Protein AF-A0A537DUF4-F1 (afdb_monomer_lite)

Secondary structure (DSSP, 8-state):
-----------EEEEEPTTS-EEEEETTEEEEEE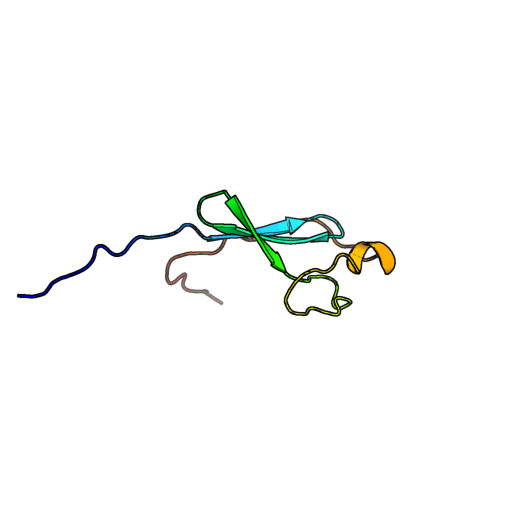-SSS--SSTTB--SHHHHTT-----EEE----S------

Radius of gyration: 16.33 Å; chains: 1; bounding box: 27×40×43 Å

Sequence (73 aa):
MESTAPTVKHRVEIKSTENGPNPVYLDGKVFTALCRCGGSNSKPFCDGTHAKIGFRAKPAELKVLTEHSKVEA

Foldseek 3Di:
DDPPDDDDDWDWWWKFDFLDFIFIDTNNHGPFTADPQPPDPPPRGDPPCSVVVVRGDDIDTDDPPPDPPPPDD

pLDDT: mean 85.52, std 16.73, range [45.16, 98.44]

Structure (mmCIF, N/CA/C/O backbone):
data_AF-A0A537DUF4-F1
#
_entry.id   AF-A0A537DUF4-F1
#
loop_
_atom_site.group_PDB
_atom_site.id
_atom_site.type_symbol
_atom_site.label_atom_id
_atom_site.label_alt_id
_atom_site.label_comp_id
_atom_site.label_asym_id
_atom_site.label_entity_id
_atom_site.label_seq_id
_atom_site.pdbx_PDB_ins_code
_atom_site.Cartn_x
_atom_site.Cartn_y
_atom_site.Cartn_z
_atom_site.occupancy
_atom_site.B_iso_or_equiv
_atom_site.auth_seq_id
_atom_site.auth_comp_id
_atom_site.auth_asym_id
_atom_site.auth_atom_id
_atom_site.pdbx_PDB_model_num
ATOM 1 N N . MET A 1 1 ? -12.663 27.326 31.951 1.00 53.06 1 MET A N 1
ATOM 2 C CA . MET A 1 1 ? -13.621 26.674 31.035 1.00 53.06 1 MET A CA 1
ATOM 3 C C . MET A 1 1 ? -12.794 25.742 30.171 1.00 53.06 1 MET A C 1
ATOM 5 O O . MET A 1 1 ? -12.194 26.196 29.207 1.00 53.06 1 MET A O 1
ATOM 9 N N . GLU A 1 2 ? -12.633 24.493 30.603 1.00 54.53 2 GLU A N 1
ATOM 10 C CA . GLU A 1 2 ? -11.792 23.518 29.902 1.00 54.53 2 GLU A CA 1
ATOM 11 C C . GLU A 1 2 ? -12.559 23.045 28.658 1.00 54.53 2 GLU A C 1
ATOM 13 O O . GLU A 1 2 ? -13.505 22.266 28.756 1.00 54.53 2 GLU A O 1
ATOM 18 N N . SER A 1 3 ? -12.217 23.582 27.488 1.00 62.16 3 SER A N 1
ATOM 19 C CA . SER A 1 3 ? -12.741 23.100 26.208 1.00 62.16 3 SER A CA 1
ATOM 20 C C . SER A 1 3 ? -12.028 21.798 25.857 1.00 62.16 3 SER A C 1
ATOM 22 O O . SER A 1 3 ? -11.056 21.797 25.100 1.00 62.16 3 SER A O 1
ATOM 24 N N . THR A 1 4 ? -12.478 20.679 26.416 1.00 63.53 4 THR A N 1
ATOM 25 C CA . THR A 1 4 ? -11.983 19.366 26.007 1.00 63.53 4 THR A CA 1
ATOM 26 C C . THR A 1 4 ? -12.615 19.002 24.666 1.00 63.53 4 THR A C 1
ATOM 28 O O . THR A 1 4 ? -13.757 18.555 24.580 1.00 63.53 4 THR A O 1
ATOM 31 N N . ALA A 1 5 ? -11.873 19.245 23.583 1.00 65.19 5 ALA A N 1
ATOM 32 C CA . ALA A 1 5 ? -12.243 18.746 22.266 1.00 65.19 5 ALA A CA 1
ATOM 33 C C . ALA A 1 5 ? -12.411 17.214 22.333 1.00 65.19 5 ALA A C 1
ATOM 35 O O . ALA A 1 5 ? -11.597 16.546 22.979 1.00 65.19 5 ALA A O 1
ATOM 36 N N . PRO A 1 6 ? -13.441 16.636 21.692 1.00 66.94 6 PRO A N 1
ATOM 37 C CA . PRO A 1 6 ? -13.632 15.195 21.700 1.00 66.94 6 PRO A CA 1
ATOM 38 C C . PRO A 1 6 ? -12.429 14.515 21.041 1.00 66.94 6 PRO A C 1
ATOM 40 O O . PRO A 1 6 ? -12.099 14.783 19.885 1.00 66.94 6 PRO A O 1
ATOM 43 N N . THR A 1 7 ? -11.761 13.626 21.774 1.00 70.50 7 THR A N 1
ATOM 44 C CA . THR A 1 7 ? -10.670 12.810 21.240 1.00 70.50 7 THR A CA 1
ATOM 45 C C . THR A 1 7 ? -11.262 11.779 20.282 1.00 70.50 7 THR A C 1
ATOM 47 O O . THR A 1 7 ? -11.799 10.753 20.702 1.00 70.50 7 THR A O 1
ATOM 50 N N . VAL A 1 8 ? -11.204 12.055 18.979 1.00 77.19 8 VAL A N 1
ATOM 51 C CA . VAL A 1 8 ? -11.630 11.098 17.952 1.00 77.19 8 VAL A CA 1
ATOM 52 C C . VAL A 1 8 ? -10.584 9.989 17.860 1.00 77.19 8 VAL A C 1
ATOM 54 O O . VAL A 1 8 ? -9.417 10.236 17.556 1.00 77.19 8 VAL A O 1
ATOM 57 N N . LYS A 1 9 ? -10.996 8.751 18.141 1.00 80.00 9 LYS A N 1
ATOM 58 C CA . LYS A 1 9 ? -10.161 7.565 17.932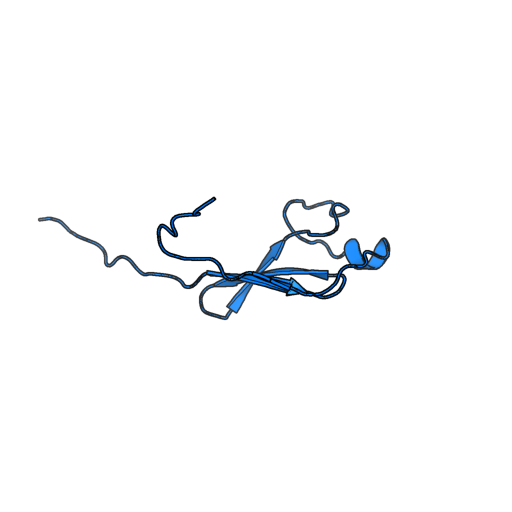 1.00 80.00 9 LYS A CA 1
ATOM 59 C C . LYS A 1 9 ? -10.309 7.112 16.480 1.00 80.00 9 LYS A C 1
ATOM 61 O O . LYS A 1 9 ? -11.358 6.593 16.113 1.00 80.00 9 LYS A O 1
ATOM 66 N N . HIS A 1 10 ? -9.265 7.294 15.678 1.00 84.06 10 HIS A N 1
ATOM 67 C CA . HIS A 1 10 ? -9.188 6.723 14.332 1.00 84.06 10 HIS A CA 1
ATOM 68 C C . HIS A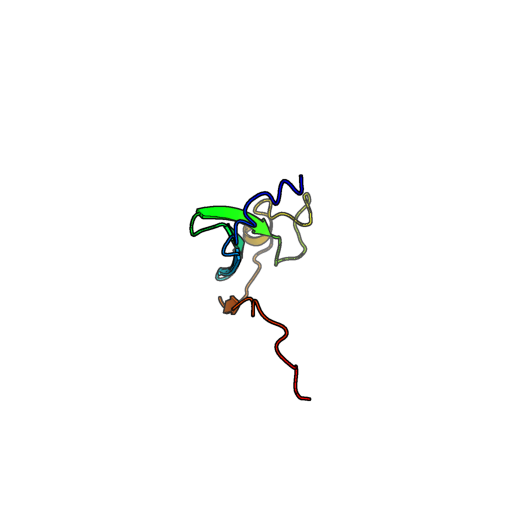 1 10 ? -8.668 5.285 14.389 1.00 84.06 10 HIS A C 1
ATOM 70 O O . HIS A 1 10 ? -7.724 4.987 15.126 1.00 84.06 10 HIS A O 1
ATOM 76 N N . ARG A 1 11 ? -9.255 4.391 13.589 1.00 87.44 11 ARG A N 1
ATOM 77 C CA . ARG A 1 11 ? -8.759 3.023 13.420 1.00 87.44 11 ARG A CA 1
ATOM 78 C C . ARG A 1 11 ? -7.697 3.009 12.327 1.00 87.44 11 ARG A C 1
ATOM 80 O O . ARG A 1 11 ? -8.000 3.271 11.164 1.00 87.44 11 ARG A O 1
ATOM 87 N N . VAL A 1 12 ? -6.464 2.676 12.701 1.00 89.00 12 VAL A N 1
ATOM 88 C CA . VAL A 1 12 ? -5.341 2.531 11.765 1.00 89.00 12 VAL A CA 1
ATOM 89 C C . VAL A 1 12 ? -5.064 1.050 11.539 1.00 89.00 12 VAL A C 1
ATOM 91 O O . VAL A 1 12 ? -4.819 0.311 12.489 1.00 89.00 12 VAL A O 1
ATOM 94 N N . GLU A 1 13 ? -5.072 0.613 10.283 1.00 89.50 13 GLU A N 1
ATOM 95 C CA . GLU A 1 13 ? -4.752 -0.767 9.904 1.00 89.50 13 GLU A CA 1
ATOM 96 C C . GLU A 1 13 ? -3.618 -0.762 8.877 1.00 89.50 13 GLU A C 1
ATOM 98 O O . GLU A 1 13 ? -3.621 0.048 7.953 1.00 89.50 13 GLU A O 1
ATOM 103 N N . ILE A 1 14 ? -2.656 -1.678 8.996 1.00 92.50 14 ILE A N 1
ATOM 104 C CA . ILE A 1 14 ? -1.606 -1.863 7.988 1.00 92.50 14 ILE A CA 1
ATOM 105 C C . ILE A 1 14 ? -1.669 -3.307 7.509 1.00 92.50 14 ILE A C 1
ATOM 107 O O . ILE A 1 14 ? -1.693 -4.239 8.307 1.00 92.50 14 ILE A O 1
ATOM 111 N N . LYS A 1 15 ? -1.694 -3.513 6.195 1.00 93.12 15 LYS A N 1
ATOM 112 C CA . LYS A 1 15 ? -1.663 -4.856 5.599 1.00 93.12 15 LYS A CA 1
ATOM 113 C C . LYS A 1 15 ? -0.451 -4.962 4.694 1.00 93.12 15 LYS A C 1
ATOM 115 O O . LYS A 1 15 ? -0.072 -3.975 4.083 1.00 93.12 15 LYS A O 1
ATOM 120 N N . SER A 1 16 ? 0.145 -6.140 4.583 1.00 95.44 16 SER A N 1
ATOM 121 C CA . SER A 1 16 ? 1.182 -6.432 3.596 1.00 95.44 16 SER A CA 1
ATOM 122 C C . SER A 1 16 ? 0.565 -7.192 2.432 1.00 95.44 16 SER A C 1
ATOM 124 O O . SER A 1 16 ? 0.061 -8.302 2.604 1.00 95.44 16 SER A O 1
ATOM 126 N N . THR A 1 17 ? 0.624 -6.601 1.241 1.00 95.62 17 THR A N 1
ATOM 127 C CA . THR A 1 17 ? 0.164 -7.260 0.011 1.00 95.62 17 THR A CA 1
ATOM 128 C C . THR A 1 17 ? 1.190 -8.278 -0.484 1.00 95.62 17 THR A C 1
ATOM 130 O O . THR A 1 17 ? 2.387 -8.172 -0.191 1.00 95.62 17 THR A O 1
ATOM 133 N N . GLU A 1 18 ? 0.725 -9.288 -1.219 1.00 97.25 18 GLU A N 1
ATOM 134 C CA . GLU A 1 18 ? 1.620 -10.235 -1.882 1.00 97.25 18 GLU A CA 1
ATOM 135 C C . GLU A 1 18 ? 2.478 -9.495 -2.911 1.00 97.25 18 GLU A C 1
ATOM 137 O O . GLU A 1 18 ? 1.951 -8.770 -3.752 1.00 97.25 18 GLU A O 1
ATOM 142 N N . ASN A 1 19 ? 3.802 -9.655 -2.823 1.00 97.31 19 ASN A N 1
ATOM 143 C CA . ASN A 1 19 ? 4.794 -9.034 -3.716 1.00 97.31 19 ASN A CA 1
ATOM 144 C C . ASN A 1 19 ? 4.706 -7.498 -3.822 1.00 97.31 19 ASN A C 1
ATOM 146 O O . ASN A 1 19 ? 5.356 -6.898 -4.675 1.00 97.31 19 ASN A O 1
ATOM 150 N N . GLY A 1 20 ? 3.932 -6.851 -2.953 1.00 96.31 20 GLY A N 1
ATOM 151 C CA . GLY A 1 20 ? 3.560 -5.452 -3.085 1.00 96.31 20 GLY A CA 1
ATOM 152 C C . GLY A 1 20 ? 3.847 -4.628 -1.831 1.00 96.31 20 GLY A C 1
ATOM 153 O O . GLY A 1 20 ? 4.590 -5.054 -0.936 1.00 96.31 20 GLY A O 1
ATOM 154 N N . PRO A 1 21 ? 3.302 -3.403 -1.768 1.00 97.44 21 PRO A N 1
ATOM 155 C CA . PRO A 1 21 ? 3.532 -2.494 -0.659 1.00 97.44 21 PRO A CA 1
ATOM 156 C C . PRO A 1 21 ? 2.750 -2.879 0.596 1.00 97.44 21 PRO A C 1
ATOM 158 O O . PRO A 1 21 ? 1.970 -3.839 0.622 1.00 97.44 21 PRO A O 1
ATOM 161 N N . ASN A 1 22 ? 2.941 -2.060 1.628 1.00 96.75 22 ASN A N 1
ATOM 162 C CA . ASN A 1 22 ? 2.143 -2.080 2.841 1.00 96.75 22 ASN A CA 1
ATOM 163 C C . ASN A 1 22 ? 1.074 -0.969 2.786 1.00 96.75 22 ASN A C 1
ATOM 165 O O . ASN A 1 22 ? 1.388 0.167 3.156 1.00 96.75 22 ASN A O 1
ATOM 169 N N . PRO A 1 23 ? -0.153 -1.219 2.287 1.00 96.06 23 PRO A N 1
ATOM 170 C CA . PRO A 1 23 ? -1.251 -0.263 2.403 1.00 96.06 23 PRO A CA 1
ATOM 171 C C . PRO A 1 23 ? -1.587 0.036 3.867 1.00 96.06 23 PRO A C 1
ATOM 173 O O . PRO A 1 23 ? -1.731 -0.870 4.691 1.00 96.06 23 PRO A O 1
ATOM 176 N N . VAL A 1 24 ? -1.743 1.326 4.149 1.00 94.31 24 VAL A N 1
ATOM 177 C CA . VAL A 1 24 ? -2.204 1.883 5.418 1.00 94.31 24 VAL A CA 1
ATOM 178 C C . VAL A 1 24 ? -3.638 2.351 5.224 1.00 94.31 24 VAL A C 1
ATOM 180 O O . VAL A 1 24 ? -3.921 3.142 4.319 1.00 94.31 24 VAL A O 1
ATOM 183 N N . TYR A 1 25 ? -4.531 1.879 6.083 1.00 93.38 25 TYR A N 1
ATOM 184 C CA . TYR A 1 25 ? -5.933 2.254 6.105 1.00 93.38 25 TYR A CA 1
ATOM 185 C C . TYR A 1 25 ? -6.209 3.149 7.310 1.00 93.38 25 TYR A C 1
ATOM 187 O O . TYR A 1 25 ? -5.776 2.838 8.419 1.00 93.38 25 TYR A O 1
ATOM 195 N N . LEU A 1 26 ? -6.957 4.225 7.085 1.00 92.19 26 LEU A N 1
ATOM 196 C CA . LEU A 1 26 ? -7.560 5.048 8.128 1.00 92.19 26 LEU A CA 1
ATOM 197 C C . LEU A 1 26 ? -9.072 4.892 8.020 1.00 92.19 26 LEU A C 1
ATOM 199 O O . LEU A 1 26 ? -9.653 5.170 6.970 1.00 92.19 26 LEU A O 1
ATOM 203 N N . ASP A 1 27 ? -9.686 4.372 9.080 1.00 91.31 27 ASP A N 1
ATOM 204 C CA . ASP A 1 27 ? -11.127 4.115 9.162 1.00 91.31 27 ASP A CA 1
ATOM 205 C C . ASP A 1 27 ? -11.657 3.316 7.955 1.00 91.31 27 ASP A C 1
ATOM 207 O O . ASP A 1 27 ? -12.699 3.611 7.370 1.00 91.31 27 ASP A O 1
ATOM 211 N N . GLY A 1 28 ? -10.891 2.299 7.545 1.00 91.19 28 GLY A N 1
ATOM 212 C CA . GLY A 1 28 ? -11.226 1.408 6.431 1.00 91.19 28 GLY A CA 1
ATOM 213 C C . GLY A 1 28 ? -10.946 1.965 5.031 1.00 91.19 28 GLY A C 1
ATOM 214 O O . GLY A 1 28 ? -11.125 1.240 4.053 1.00 91.19 28 GLY A O 1
ATOM 215 N N . LYS A 1 29 ? -10.469 3.208 4.896 1.00 95.00 29 LYS A N 1
ATOM 216 C CA . LYS A 1 29 ? -10.077 3.793 3.604 1.00 95.00 29 LYS A CA 1
ATOM 217 C C . LYS A 1 29 ? -8.572 3.741 3.422 1.00 95.00 29 LYS A C 1
ATOM 219 O O . LYS A 1 29 ? -7.834 4.050 4.351 1.00 95.00 29 LYS A O 1
ATOM 224 N N . VAL A 1 30 ? -8.116 3.399 2.216 1.00 95.00 30 VAL A N 1
ATOM 225 C CA . VAL A 1 30 ? -6.689 3.478 1.876 1.00 95.00 30 VAL A CA 1
ATOM 226 C C . VAL A 1 30 ? -6.247 4.931 2.001 1.00 95.00 30 VAL A C 1
ATOM 228 O O . VAL A 1 30 ? -6.733 5.798 1.280 1.00 95.00 30 VAL A O 1
ATOM 231 N N . PHE A 1 31 ? -5.330 5.181 2.926 1.00 95.75 31 PHE A N 1
ATOM 232 C CA . PHE A 1 31 ? -4.745 6.493 3.151 1.00 95.75 31 PHE A CA 1
ATOM 233 C C . PHE A 1 31 ? -3.428 6.643 2.391 1.00 95.75 31 PHE A C 1
ATOM 235 O O . PHE A 1 31 ? -3.195 7.644 1.722 1.00 95.75 31 PHE A O 1
ATOM 242 N N . THR A 1 32 ? -2.562 5.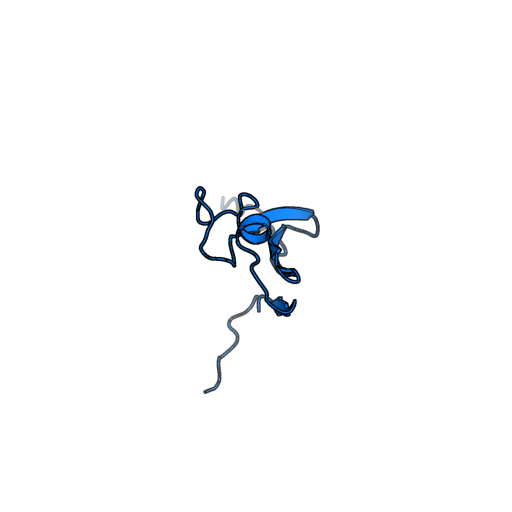631 2.468 1.00 97.25 32 THR A N 1
ATOM 243 C CA . THR A 1 32 ? -1.282 5.610 1.751 1.00 97.25 32 THR A CA 1
ATOM 244 C C . THR A 1 32 ? -0.757 4.181 1.606 1.00 97.25 32 THR A C 1
ATOM 246 O O . THR A 1 32 ? -1.349 3.235 2.124 1.00 97.25 32 THR A O 1
ATOM 249 N N . ALA A 1 33 ? 0.367 4.009 0.913 1.00 97.38 33 ALA A N 1
ATOM 250 C CA . ALA A 1 33 ? 1.068 2.738 0.794 1.00 97.38 33 ALA A CA 1
ATOM 251 C C . ALA A 1 33 ? 2.564 2.924 1.064 1.00 97.38 33 ALA A C 1
ATOM 253 O O . ALA A 1 33 ? 3.241 3.714 0.402 1.00 97.38 33 ALA A O 1
ATOM 254 N N . LEU A 1 34 ? 3.095 2.168 2.022 1.00 97.62 34 LEU A N 1
ATOM 255 C CA . LEU A 1 34 ? 4.506 2.212 2.391 1.00 97.62 34 LEU A CA 1
ATOM 256 C C . LEU A 1 34 ? 5.322 1.210 1.571 1.00 97.62 34 LEU A C 1
ATOM 258 O O . LEU A 1 34 ? 4.865 0.115 1.226 1.00 97.62 34 LEU A O 1
ATOM 262 N N . CYS A 1 35 ? 6.556 1.591 1.262 1.00 98.06 35 CYS A N 1
ATOM 263 C CA . CYS A 1 35 ? 7.518 0.745 0.583 1.00 98.06 35 CYS A CA 1
ATOM 264 C C . CYS A 1 35 ? 7.894 -0.438 1.478 1.00 98.06 35 CYS A C 1
ATOM 266 O O . CYS A 1 35 ? 8.359 -0.264 2.601 1.00 98.06 35 CYS A O 1
ATOM 268 N N . ARG A 1 36 ? 7.741 -1.646 0.934 1.00 97.06 36 ARG A N 1
ATOM 269 C CA . ARG A 1 36 ? 8.187 -2.899 1.556 1.00 97.06 36 ARG A CA 1
ATOM 270 C C . ARG A 1 36 ? 9.442 -3.473 0.890 1.00 97.06 36 ARG A C 1
ATOM 272 O O . ARG A 1 36 ? 10.205 -4.187 1.524 1.00 97.06 36 ARG A O 1
ATOM 279 N N . CYS A 1 37 ? 9.663 -3.148 -0.384 1.00 97.69 37 CYS A N 1
ATOM 280 C CA . CYS A 1 37 ? 10.702 -3.759 -1.218 1.00 97.69 37 CYS A CA 1
ATOM 281 C C . CYS A 1 37 ? 12.090 -3.096 -1.131 1.00 97.69 37 CYS A C 1
ATOM 283 O O . CYS A 1 37 ? 13.027 -3.580 -1.753 1.00 97.69 37 CYS A O 1
ATOM 285 N N . GLY A 1 38 ? 12.222 -1.947 -0.457 1.00 97.31 38 GLY A N 1
ATOM 286 C CA . GLY A 1 38 ? 13.468 -1.161 -0.384 1.00 97.31 38 GLY A CA 1
ATOM 287 C C . GLY A 1 38 ? 13.819 -0.339 -1.639 1.00 97.31 38 GLY A C 1
ATOM 288 O O . GLY A 1 38 ? 14.508 0.680 -1.530 1.00 97.31 38 GLY A O 1
ATOM 289 N N . GLY A 1 39 ? 13.287 -0.707 -2.809 1.00 97.69 39 GLY A N 1
ATOM 290 C CA . GLY A 1 39 ? 13.632 -0.110 -4.106 1.00 97.69 39 GLY A CA 1
ATOM 291 C C . GLY A 1 39 ? 12.999 1.246 -4.440 1.00 97.69 39 GLY A C 1
ATOM 292 O O . GLY A 1 39 ? 13.412 1.865 -5.410 1.00 97.69 39 GLY A O 1
ATOM 293 N N . SER A 1 40 ? 12.018 1.726 -3.667 1.00 98.19 40 SER A N 1
ATOM 294 C CA . SER A 1 40 ? 11.324 2.991 -3.976 1.00 98.19 40 SER A CA 1
ATOM 295 C C . SER A 1 40 ? 12.264 4.204 -3.975 1.00 98.19 40 SER A C 1
ATOM 297 O O . SER A 1 40 ? 13.114 4.328 -3.089 1.00 98.19 40 SER A O 1
ATOM 299 N N . ASN A 1 41 ? 12.077 5.131 -4.912 1.00 98.06 41 ASN A N 1
ATOM 300 C CA . ASN A 1 41 ? 12.751 6.431 -4.937 1.00 98.06 41 ASN A CA 1
ATOM 301 C C . ASN A 1 41 ? 12.045 7.474 -4.059 1.00 98.06 41 ASN A C 1
ATOM 303 O O . ASN A 1 41 ? 12.651 8.470 -3.683 1.00 98.06 41 ASN A O 1
ATOM 307 N N . SER A 1 42 ? 10.790 7.225 -3.674 1.00 97.38 42 SER A N 1
ATOM 308 C CA . SER A 1 42 ? 9.984 8.106 -2.821 1.00 97.38 42 SER A CA 1
ATOM 309 C C . SER A 1 42 ? 9.817 7.546 -1.405 1.00 97.38 42 SER A C 1
ATOM 311 O O . SER A 1 42 ? 8.736 7.637 -0.816 1.00 97.38 42 SER A O 1
ATOM 313 N N . LYS A 1 43 ? 10.852 6.891 -0.860 1.00 97.19 43 LYS A N 1
ATOM 314 C CA . LYS A 1 43 ? 10.803 6.318 0.496 1.00 97.19 43 LYS A CA 1
ATOM 315 C C . LYS A 1 43 ? 10.364 7.385 1.520 1.00 97.19 43 LYS A C 1
ATOM 317 O O . LYS A 1 43 ? 10.821 8.521 1.427 1.00 97.19 43 LYS A O 1
ATOM 322 N N . PRO A 1 44 ? 9.498 7.032 2.491 1.00 96.81 44 PRO A N 1
ATOM 323 C CA . PRO A 1 44 ? 9.040 5.682 2.845 1.00 96.81 44 PRO A CA 1
ATOM 324 C C . PRO A 1 44 ? 7.863 5.156 2.003 1.00 96.81 44 PRO A C 1
ATOM 326 O O . PRO A 1 44 ? 7.414 4.037 2.238 1.00 96.81 44 PRO A O 1
ATOM 329 N N . PHE A 1 45 ? 7.360 5.911 1.026 1.00 98.44 45 PHE A N 1
ATOM 330 C CA . PHE A 1 45 ? 6.193 5.542 0.221 1.00 98.44 45 PHE A CA 1
ATOM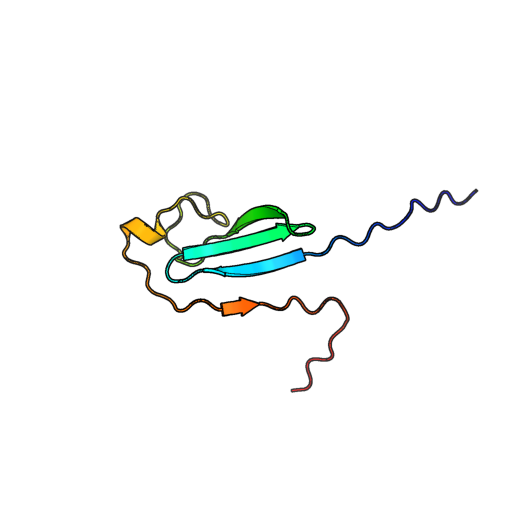 331 C C . PHE A 1 45 ? 6.534 4.578 -0.912 1.00 98.44 45 PHE A C 1
ATOM 333 O O . PHE A 1 45 ? 7.662 4.537 -1.407 1.00 98.44 45 PHE A O 1
ATOM 340 N N . CYS A 1 46 ? 5.552 3.791 -1.334 1.00 98.25 46 CYS A N 1
ATOM 341 C CA . CYS A 1 46 ? 5.669 2.947 -2.514 1.00 98.25 46 CYS A CA 1
ATOM 342 C C . CYS A 1 46 ? 5.425 3.752 -3.798 1.00 98.25 46 CYS A C 1
ATOM 344 O O . CYS A 1 46 ? 4.359 4.331 -3.965 1.00 98.25 46 CYS A O 1
ATOM 346 N N . ASP A 1 47 ? 6.368 3.687 -4.738 1.00 98.25 47 ASP A N 1
ATOM 347 C CA . ASP A 1 47 ? 6.289 4.291 -6.079 1.00 98.25 47 ASP A CA 1
ATOM 348 C C . ASP A 1 47 ? 6.059 3.257 -7.204 1.00 98.25 47 ASP A C 1
ATOM 350 O O . ASP A 1 47 ? 6.162 3.565 -8.389 1.00 98.25 47 ASP A O 1
ATOM 354 N N . GLY A 1 48 ? 5.796 1.998 -6.840 1.00 97.50 48 GLY A N 1
ATOM 355 C CA . GLY A 1 48 ? 5.610 0.893 -7.786 1.00 97.50 48 GLY A CA 1
ATOM 356 C C . GLY A 1 48 ? 6.895 0.164 -8.197 1.00 97.50 48 GLY A C 1
ATOM 357 O O . GLY A 1 48 ? 6.817 -0.836 -8.909 1.00 97.50 48 GLY A O 1
ATOM 358 N N . THR A 1 49 ? 8.075 0.575 -7.715 1.00 98.44 49 THR A N 1
ATOM 359 C CA . THR A 1 49 ? 9.353 -0.074 -8.072 1.00 98.44 49 THR A CA 1
ATOM 360 C C . THR A 1 49 ? 9.398 -1.567 -7.722 1.00 98.44 49 THR A C 1
ATOM 362 O O . THR A 1 49 ? 10.053 -2.331 -8.428 1.00 98.44 49 THR A O 1
ATOM 365 N N . HIS A 1 50 ? 8.641 -2.016 -6.712 1.00 97.75 50 HIS A N 1
ATOM 366 C CA . HIS A 1 50 ? 8.549 -3.430 -6.312 1.00 97.75 50 HIS A CA 1
ATOM 367 C C . HIS A 1 50 ? 8.212 -4.373 -7.481 1.00 97.75 50 HIS A C 1
ATOM 369 O O . HIS A 1 50 ? 8.793 -5.452 -7.575 1.00 97.75 50 HIS A O 1
ATOM 375 N N . ALA A 1 51 ? 7.336 -3.946 -8.397 1.00 97.75 51 ALA A N 1
ATOM 376 C CA . ALA A 1 51 ? 6.958 -4.735 -9.565 1.00 97.75 51 ALA A CA 1
ATOM 377 C C . ALA A 1 51 ? 8.109 -4.833 -10.578 1.00 97.75 51 ALA A C 1
ATOM 379 O O . ALA A 1 51 ? 8.332 -5.888 -11.165 1.00 97.75 51 ALA A O 1
ATOM 380 N N . LYS A 1 52 ? 8.879 -3.749 -10.744 1.00 97.88 52 LYS A N 1
ATOM 381 C CA . LYS A 1 52 ? 9.997 -3.664 -11.697 1.00 97.88 52 LYS A CA 1
ATOM 382 C C . LYS A 1 52 ? 11.200 -4.499 -11.263 1.00 97.88 52 LYS A C 1
ATOM 384 O O . LYS A 1 52 ? 11.855 -5.097 -12.106 1.00 97.88 52 LYS A O 1
ATOM 389 N N . ILE A 1 53 ? 11.482 -4.550 -9.959 1.00 97.62 53 ILE A N 1
ATOM 390 C CA . ILE A 1 53 ? 12.619 -5.308 -9.407 1.00 97.62 53 ILE A CA 1
ATOM 391 C C . ILE A 1 53 ? 12.273 -6.765 -9.069 1.00 97.62 53 ILE A C 1
ATOM 393 O O . ILE A 1 53 ? 13.100 -7.473 -8.503 1.00 97.62 53 ILE A O 1
ATOM 397 N N . GLY A 1 54 ? 11.048 -7.212 -9.370 1.00 97.31 54 GLY A N 1
ATOM 398 C CA . GLY A 1 54 ? 10.613 -8.584 -9.108 1.00 97.31 54 GLY A CA 1
ATOM 399 C C . GLY A 1 54 ? 10.580 -8.941 -7.622 1.00 97.31 54 GLY A C 1
ATOM 400 O O . GLY A 1 54 ? 10.890 -10.076 -7.261 1.00 97.31 54 GLY A O 1
ATOM 401 N N . PHE A 1 55 ? 10.229 -7.986 -6.754 1.00 97.69 55 PHE A N 1
ATOM 402 C CA . PHE A 1 55 ? 10.128 -8.232 -5.317 1.00 97.69 55 PHE A CA 1
ATOM 403 C C . PHE A 1 55 ? 9.137 -9.369 -5.039 1.00 97.69 55 PHE A C 1
ATOM 405 O O . PHE A 1 55 ? 8.008 -9.345 -5.529 1.00 97.69 55 PHE A O 1
ATOM 412 N N . ARG A 1 56 ? 9.552 -10.361 -4.239 1.00 97.75 56 ARG A N 1
ATOM 413 C CA . ARG A 1 56 ? 8.693 -11.479 -3.839 1.00 97.75 56 ARG A CA 1
ATOM 414 C C . ARG A 1 56 ? 8.582 -11.584 -2.333 1.00 97.75 56 ARG A C 1
ATOM 416 O O . ARG A 1 56 ? 9.584 -11.732 -1.641 1.00 97.75 56 ARG A O 1
ATOM 423 N N . ALA A 1 57 ? 7.354 -11.539 -1.836 1.00 95.94 57 ALA A N 1
ATOM 424 C CA . ALA A 1 57 ? 7.067 -11.730 -0.427 1.00 95.94 57 ALA A CA 1
ATOM 425 C C . ALA A 1 57 ? 5.612 -12.143 -0.229 1.00 95.94 57 ALA A C 1
ATOM 427 O O . ALA A 1 57 ? 4.708 -11.609 -0.873 1.00 95.94 57 ALA A O 1
ATOM 428 N N . LYS A 1 58 ? 5.383 -13.050 0.721 1.00 96.62 58 LYS A N 1
ATOM 429 C CA . LYS A 1 58 ? 4.032 -13.473 1.097 1.00 96.62 58 LYS A CA 1
ATOM 430 C C . LYS A 1 58 ? 3.230 -12.293 1.671 1.00 96.62 58 LYS A C 1
ATOM 432 O O . LYS A 1 58 ? 3.829 -11.388 2.277 1.00 96.62 58 LYS A O 1
ATOM 437 N N . PRO A 1 59 ? 1.899 -12.282 1.496 1.00 95.31 59 PRO A N 1
ATOM 438 C CA . PRO A 1 59 ? 1.045 -11.340 2.201 1.00 95.31 59 PRO A CA 1
ATOM 439 C C . PRO A 1 59 ? 1.082 -11.621 3.709 1.00 95.31 59 PRO A C 1
ATOM 441 O O . PRO A 1 59 ? 1.359 -12.741 4.139 1.00 95.31 59 PRO A O 1
ATOM 444 N N . ALA A 1 60 ? 0.813 -10.595 4.509 1.00 89.25 60 ALA A N 1
ATOM 445 C CA . ALA A 1 60 ? 0.672 -10.710 5.957 1.00 89.25 60 ALA A CA 1
ATOM 446 C C . ALA A 1 60 ? -0.322 -9.659 6.458 1.00 89.25 60 ALA A C 1
ATOM 448 O O . ALA A 1 60 ? -0.363 -8.539 5.947 1.00 89.25 60 ALA A O 1
ATOM 449 N N . GLU A 1 61 ? -1.119 -10.005 7.463 1.00 80.38 61 GLU A N 1
ATOM 450 C CA . GLU A 1 61 ? -1.999 -9.055 8.139 1.00 80.38 61 GLU A CA 1
ATOM 451 C C . GLU A 1 61 ? -1.319 -8.575 9.425 1.00 80.38 61 GLU A C 1
ATOM 453 O O . GLU A 1 61 ? -1.070 -9.371 10.330 1.00 80.38 61 GLU A O 1
ATOM 458 N N . LEU A 1 62 ? -0.983 -7.283 9.500 1.00 74.12 62 LEU A N 1
ATOM 459 C CA . LEU A 1 62 ? -0.439 -6.681 10.715 1.00 74.12 62 LEU A CA 1
ATOM 460 C C . LEU A 1 62 ? -1.594 -6.122 11.541 1.00 74.12 62 LEU A C 1
ATOM 462 O O . LEU A 1 62 ? -2.190 -5.096 11.212 1.00 74.12 62 LEU A O 1
ATOM 466 N N . LYS A 1 63 ? -1.899 -6.794 12.650 1.00 69.94 63 LYS A N 1
ATOM 467 C CA . LYS A 1 63 ? -2.806 -6.249 13.658 1.00 69.94 63 LYS A CA 1
ATOM 468 C C . LYS A 1 63 ? -2.034 -5.227 14.482 1.00 69.94 63 LYS A C 1
ATOM 470 O O . LYS A 1 63 ? -1.174 -5.594 15.277 1.00 69.94 63 LYS A O 1
ATOM 475 N N . VAL A 1 64 ? -2.322 -3.945 14.266 1.00 71.31 64 VAL A N 1
ATOM 476 C CA . VAL A 1 64 ? -1.818 -2.878 15.135 1.00 71.31 64 VAL A CA 1
ATOM 477 C C . VAL A 1 64 ? -2.524 -3.040 16.476 1.00 71.31 64 VAL A C 1
ATOM 479 O O . VAL A 1 64 ? -3.732 -2.834 16.575 1.00 71.31 64 VAL A O 1
ATOM 482 N N . LEU A 1 65 ? -1.786 -3.471 17.495 1.00 68.94 65 LEU A N 1
ATOM 483 C CA . LEU A 1 65 ? -2.320 -3.579 18.843 1.00 68.94 65 LEU A CA 1
ATOM 484 C C . LEU A 1 65 ? -2.448 -2.167 19.419 1.00 68.94 65 LEU A C 1
ATOM 486 O O . LEU A 1 65 ? -1.466 -1.557 19.838 1.00 68.94 65 LEU A O 1
ATOM 490 N N . THR A 1 66 ? -3.656 -1.613 19.382 1.00 61.75 66 THR A N 1
ATOM 491 C CA . THR A 1 66 ? -3.957 -0.307 19.973 1.00 61.75 66 THR A CA 1
ATOM 492 C C . THR A 1 66 ? -4.414 -0.491 21.409 1.00 61.75 66 THR A C 1
ATOM 494 O O . THR A 1 66 ? -5.597 -0.410 21.703 1.00 61.75 66 THR A O 1
ATOM 497 N N . GLU A 1 67 ? -3.450 -0.800 22.264 1.00 60.25 67 GLU A N 1
ATOM 498 C CA . GLU A 1 67 ? -3.414 -0.632 23.719 1.00 60.25 67 GLU A CA 1
ATOM 499 C C . GLU A 1 67 ? -2.026 -1.110 24.153 1.00 60.25 67 GLU A C 1
ATOM 501 O O . GLU A 1 67 ? -1.405 -1.872 23.410 1.00 60.25 67 GLU A O 1
ATOM 506 N N . HIS A 1 68 ? -1.509 -0.631 25.292 1.00 55.22 68 HIS A N 1
ATOM 507 C CA . HIS A 1 68 ? -0.215 -1.022 25.869 1.00 55.22 68 HIS A CA 1
ATOM 508 C C . HIS A 1 68 ? -0.157 -2.542 26.069 1.00 55.22 68 HIS A C 1
ATOM 510 O O . HIS A 1 68 ? -0.371 -3.068 27.158 1.00 55.22 68 HIS A O 1
ATOM 516 N N . SER A 1 69 ? 0.087 -3.258 24.984 1.00 45.41 69 SER A N 1
ATOM 517 C CA . SER A 1 69 ? 0.140 -4.698 24.948 1.00 45.41 69 SER A CA 1
ATOM 518 C C . SER A 1 69 ? 1.484 -5.008 25.547 1.00 45.41 69 SER A C 1
ATOM 520 O O . SER A 1 69 ? 2.512 -4.784 24.908 1.00 45.41 69 SER A O 1
ATOM 522 N N . LYS A 1 70 ? 1.474 -5.395 26.824 1.00 48.84 70 LYS A N 1
ATOM 523 C CA . LYS A 1 70 ? 2.634 -5.991 27.470 1.00 48.84 70 LYS A CA 1
ATOM 524 C C . LYS A 1 70 ? 3.176 -7.040 26.505 1.00 48.84 70 LYS A C 1
ATOM 526 O O . LYS A 1 70 ? 2.521 -8.044 26.244 1.00 48.84 70 LYS A O 1
ATOM 531 N N . VAL A 1 71 ? 4.330 -6.743 25.920 1.00 48.03 71 VAL A N 1
ATOM 532 C CA . VAL A 1 71 ? 5.132 -7.736 25.224 1.00 48.03 71 VAL A CA 1
ATOM 533 C C . VAL A 1 71 ? 5.749 -8.546 26.351 1.00 48.03 71 VAL A C 1
ATOM 535 O O . VAL A 1 71 ? 6.705 -8.098 26.980 1.00 48.03 71 VAL A O 1
ATOM 538 N N . GLU A 1 72 ? 5.116 -9.660 26.705 1.00 45.16 72 GLU A N 1
ATOM 539 C CA . GLU A 1 72 ? 5.771 -10.647 27.556 1.00 45.16 72 GLU A CA 1
ATOM 540 C C . GLU A 1 72 ? 6.790 -11.392 26.690 1.00 45.1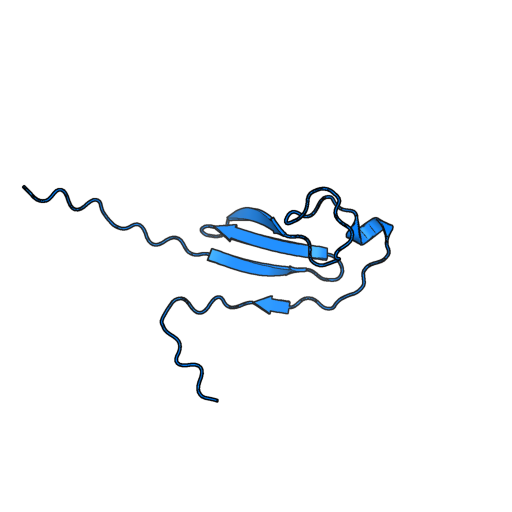6 72 GLU A C 1
ATOM 542 O O . GLU A 1 72 ? 6.490 -11.776 25.556 1.00 45.16 72 GLU A O 1
ATOM 547 N N . ALA A 1 73 ? 8.018 -11.433 27.207 1.00 45.38 73 ALA A N 1
ATOM 548 C CA . ALA A 1 73 ? 9.204 -11.987 26.566 1.00 45.38 73 ALA A CA 1
ATOM 549 C C . ALA A 1 73 ? 9.181 -13.518 26.530 1.00 45.38 73 ALA A C 1
ATOM 551 O O . ALA A 1 73 ? 8.630 -14.119 27.481 1.00 45.38 73 ALA A O 1
#